Protein AF-A0A525JGF0-F1 (afdb_monomer_lite)

pLDDT: mean 72.44, std 10.43, range [45.59, 85.44]

Sequence (71 aa):
MSLMGELIDRLVRRRIKGRAATQIRMSPRSWDQIISEVGEQEGFIASDGRVRSFLDIPVILDEAAVGLDLR

Secondary structure (DSSP, 8-state):
--HHHHHHHHHHHHHHTT---S-EEE-HHHHHHHHHHH-TTSS---TTS--EEETTEEEEE-TT--S-EE-

Radius of gyration: 11.74 Å; chains: 1; bounding box: 33×27×25 Å

Structure (mmCIF, N/CA/C/O backbone):
data_AF-A0A525JGF0-F1
#
_entry.id   AF-A0A525JGF0-F1
#
loop_
_atom_site.group_PDB
_atom_site.id
_atom_site.type_symbol
_atom_site.label_atom_id
_atom_site.label_alt_id
_atom_site.label_comp_id
_atom_site.label_asym_id
_atom_site.label_entity_id
_atom_site.label_seq_id
_atom_site.pdbx_PDB_ins_code
_atom_site.Cartn_x
_atom_site.Cartn_y
_atom_site.Cartn_z
_atom_site.occupancy
_atom_site.B_iso_or_equiv
_atom_site.auth_seq_id
_atom_site.auth_comp_id
_atom_site.auth_asym_id
_atom_site.auth_atom_id
_atom_site.pdbx_PDB_model_num
ATOM 1 N N . MET A 1 1 ? -2.982 18.634 -0.348 1.00 58.62 1 MET A N 1
ATOM 2 C CA . MET A 1 1 ? -3.239 17.456 0.510 1.00 58.62 1 MET A CA 1
ATOM 3 C C . MET A 1 1 ? -2.202 16.403 0.123 1.00 58.62 1 MET A C 1
ATOM 5 O O . MET A 1 1 ? -1.907 16.341 -1.062 1.00 58.62 1 MET A O 1
ATOM 9 N N . SER A 1 2 ? -1.564 15.695 1.064 1.00 73.31 2 SER A N 1
ATOM 10 C CA . SER A 1 2 ? -0.518 14.692 0.743 1.00 73.31 2 SER A CA 1
ATOM 11 C C . SER A 1 2 ? -1.152 13.352 0.347 1.00 73.31 2 SER A C 1
ATOM 13 O O . SER A 1 2 ? -2.191 12.980 0.902 1.00 73.31 2 SER A O 1
ATOM 15 N N . LEU A 1 3 ? -0.527 12.638 -0.598 1.00 69.88 3 LEU A N 1
ATOM 16 C CA . LEU A 1 3 ? -0.976 11.338 -1.109 1.00 69.88 3 LEU A CA 1
ATOM 17 C C . LEU A 1 3 ? -1.054 10.290 0.015 1.00 69.88 3 LEU A C 1
ATOM 19 O O . LEU A 1 3 ? -1.998 9.500 0.077 1.00 69.88 3 LEU A O 1
ATOM 23 N N . MET A 1 4 ? -0.105 10.337 0.954 1.00 74.31 4 MET A N 1
ATOM 24 C CA . MET A 1 4 ? -0.084 9.502 2.157 1.00 74.31 4 MET A CA 1
ATOM 25 C C . MET A 1 4 ? -1.322 9.711 3.043 1.00 74.31 4 MET A C 1
ATOM 27 O O . MET A 1 4 ? -1.940 8.746 3.498 1.00 74.31 4 MET A O 1
ATOM 31 N N . GLY A 1 5 ? -1.736 10.966 3.244 1.00 71.38 5 GLY A N 1
ATOM 32 C CA . GLY A 1 5 ? -2.931 11.290 4.028 1.00 71.38 5 GLY A CA 1
ATOM 33 C C . GLY A 1 5 ? -4.208 10.696 3.425 1.00 71.38 5 GLY A C 1
ATOM 34 O O . GLY A 1 5 ? -5.053 10.178 4.153 1.00 71.38 5 GLY A O 1
ATOM 35 N N . GLU A 1 6 ? -4.324 10.700 2.096 1.00 81.12 6 GLU A N 1
ATOM 36 C CA . GLU A 1 6 ? -5.457 10.093 1.388 1.00 81.12 6 GLU A CA 1
ATOM 37 C C . GLU A 1 6 ? -5.441 8.559 1.442 1.00 81.12 6 GLU A C 1
ATOM 39 O O . GLU A 1 6 ? -6.500 7.932 1.555 1.00 81.12 6 GLU A O 1
ATOM 44 N N . LEU A 1 7 ? -4.254 7.943 1.392 1.00 78.94 7 LEU A N 1
ATOM 45 C CA . LEU A 1 7 ? -4.089 6.496 1.535 1.00 78.94 7 LEU A CA 1
ATOM 46 C C . LEU A 1 7 ? -4.511 6.028 2.932 1.00 78.94 7 LEU A C 1
ATOM 48 O O . LEU A 1 7 ? -5.341 5.122 3.046 1.00 78.94 7 LEU A O 1
ATOM 52 N N . ILE A 1 8 ? -3.989 6.668 3.985 1.00 77.81 8 ILE A N 1
ATOM 53 C CA . ILE A 1 8 ? -4.348 6.355 5.375 1.00 77.81 8 ILE A CA 1
ATOM 54 C C . ILE A 1 8 ? -5.850 6.561 5.584 1.00 77.81 8 ILE A C 1
ATOM 56 O O . ILE A 1 8 ? -6.521 5.668 6.099 1.00 77.81 8 ILE A O 1
ATOM 60 N N . ASP A 1 9 ? -6.405 7.693 5.143 1.00 82.12 9 ASP A N 1
ATOM 61 C CA . ASP A 1 9 ? -7.832 7.991 5.292 1.00 82.12 9 ASP A CA 1
ATOM 62 C C . ASP A 1 9 ? -8.711 6.943 4.588 1.00 82.12 9 ASP A C 1
ATOM 64 O O . ASP A 1 9 ? -9.687 6.461 5.167 1.00 82.12 9 ASP A O 1
ATOM 68 N N . ARG A 1 10 ? -8.340 6.487 3.383 1.00 78.88 10 ARG A N 1
ATOM 69 C CA . ARG A 1 10 ? -9.048 5.386 2.703 1.00 78.88 10 ARG A CA 1
ATOM 70 C C . ARG A 1 10 ? -8.938 4.060 3.451 1.00 78.88 10 ARG A C 1
ATOM 72 O O . ARG A 1 10 ? -9.948 3.359 3.563 1.00 78.88 10 ARG A O 1
ATOM 79 N N . LEU A 1 11 ? -7.755 3.706 3.957 1.00 80.12 11 LEU A N 1
ATOM 80 C CA . LEU A 1 11 ? -7.529 2.463 4.705 1.00 80.12 11 LEU A CA 1
ATOM 81 C C . LEU A 1 11 ? -8.315 2.449 6.023 1.00 80.12 11 LEU A C 1
ATOM 83 O O . LEU A 1 11 ? -9.031 1.486 6.315 1.00 80.12 11 LEU A O 1
ATOM 87 N N . VAL A 1 12 ? -8.259 3.544 6.780 1.00 79.25 12 VAL A N 1
ATOM 88 C CA . VAL A 1 12 ? -8.985 3.714 8.045 1.00 79.25 12 VAL A CA 1
ATOM 89 C C . VAL A 1 12 ? -10.495 3.733 7.803 1.00 79.25 12 VAL A C 1
ATOM 91 O O . VAL A 1 12 ? -11.222 2.980 8.456 1.00 79.25 12 VAL A O 1
ATOM 94 N N . ARG A 1 13 ? -10.992 4.491 6.810 1.00 80.25 13 ARG A N 1
ATOM 95 C CA . ARG A 1 13 ? -12.428 4.500 6.460 1.00 80.25 13 ARG A CA 1
ATOM 96 C C . ARG A 1 13 ? -12.949 3.122 6.076 1.00 80.25 13 ARG A C 1
ATOM 98 O O . ARG A 1 13 ? -14.090 2.798 6.403 1.00 80.25 13 ARG A O 1
ATOM 105 N N . ARG A 1 14 ? -12.153 2.307 5.378 1.00 76.75 14 ARG A N 1
ATOM 106 C CA . ARG A 1 14 ? -12.526 0.925 5.035 1.00 76.75 14 ARG A CA 1
ATOM 107 C C . ARG A 1 14 ? -12.580 0.015 6.263 1.00 76.75 14 ARG A C 1
ATOM 109 O O . ARG A 1 14 ? -13.538 -0.747 6.403 1.00 76.75 14 ARG A O 1
ATOM 116 N N . ARG A 1 15 ? -11.614 0.140 7.178 1.00 73.81 15 ARG A N 1
ATOM 117 C CA . ARG A 1 15 ? -11.571 -0.629 8.431 1.00 73.81 15 ARG A CA 1
ATOM 118 C C . ARG A 1 15 ? -12.770 -0.324 9.337 1.00 73.81 15 ARG A C 1
ATOM 120 O O . ARG A 1 15 ? -13.391 -1.260 9.828 1.00 73.81 15 ARG A O 1
ATOM 127 N N . ILE A 1 16 ? -13.172 0.945 9.467 1.00 75.62 16 ILE A N 1
ATOM 128 C CA . ILE A 1 16 ? -14.364 1.349 10.246 1.00 75.62 16 ILE A CA 1
ATOM 129 C C . ILE A 1 16 ? -15.650 0.722 9.679 1.00 75.62 16 ILE A C 1
ATOM 131 O O . ILE A 1 16 ? -16.552 0.357 10.427 1.00 75.62 16 ILE A O 1
ATOM 135 N N . LYS A 1 17 ? -15.727 0.535 8.357 1.00 80.56 17 LYS A N 1
ATOM 136 C CA . LYS A 1 17 ? -16.873 -0.095 7.677 1.00 80.56 17 LYS A CA 1
ATOM 137 C C . LYS A 1 17 ? -16.844 -1.633 7.702 1.00 80.56 17 LYS A C 1
ATOM 139 O O . LYS A 1 17 ? -17.624 -2.257 6.987 1.00 80.56 17 LYS A O 1
ATOM 144 N N . GLY A 1 18 ? -15.937 -2.247 8.468 1.00 76.06 18 GLY A N 1
ATOM 145 C CA . GLY A 1 18 ? -15.824 -3.704 8.596 1.00 76.06 18 GLY A CA 1
ATOM 146 C C . GLY A 1 18 ? -15.226 -4.415 7.376 1.00 76.06 18 GLY A C 1
ATOM 147 O O . GLY A 1 18 ? -15.367 -5.627 7.252 1.00 76.06 18 GLY A O 1
ATOM 148 N N . ARG A 1 19 ? -14.566 -3.690 6.460 1.00 78.44 19 ARG A N 1
ATOM 149 C CA . ARG A 1 19 ? -13.887 -4.255 5.279 1.00 78.44 19 ARG A CA 1
ATOM 150 C C . ARG A 1 19 ? -12.412 -3.885 5.307 1.00 78.44 19 ARG A C 1
ATOM 152 O O . ARG A 1 19 ? -11.972 -3.014 4.557 1.00 78.44 19 ARG A O 1
ATOM 159 N N . ALA A 1 20 ? -11.666 -4.494 6.226 1.00 75.69 20 ALA A N 1
ATOM 160 C CA . ALA A 1 20 ? -10.221 -4.317 6.269 1.00 75.69 20 ALA A CA 1
ATOM 161 C C . ALA A 1 20 ? -9.614 -4.759 4.930 1.00 75.69 20 ALA A C 1
ATOM 163 O O . ALA A 1 20 ? -9.932 -5.842 4.444 1.00 75.69 20 ALA A O 1
ATOM 164 N N . ALA A 1 21 ? -8.773 -3.909 4.333 1.00 76.62 21 ALA A N 1
ATOM 165 C CA . ALA A 1 21 ? -7.994 -4.323 3.176 1.00 76.62 21 ALA A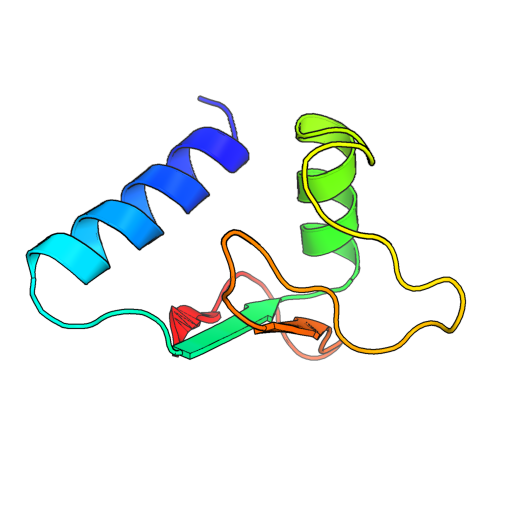 CA 1
ATOM 166 C C . ALA A 1 21 ? -7.028 -5.425 3.620 1.00 76.62 21 ALA A C 1
ATOM 168 O O . ALA A 1 21 ? -6.329 -5.287 4.624 1.00 76.62 21 ALA A O 1
ATOM 169 N N . THR A 1 22 ? -7.042 -6.519 2.877 1.00 79.50 22 THR A N 1
ATOM 170 C CA . THR A 1 22 ? -6.161 -7.674 3.067 1.00 79.50 22 THR A CA 1
ATOM 171 C C . THR A 1 22 ? -4.953 -7.598 2.150 1.00 79.50 22 THR A C 1
ATOM 173 O O . THR A 1 22 ? -3.947 -8.249 2.407 1.00 79.50 22 THR A O 1
ATOM 176 N N . GLN A 1 23 ? -5.042 -6.787 1.094 1.00 81.62 23 GLN A N 1
ATOM 177 C CA . GLN A 1 23 ? -3.965 -6.548 0.153 1.00 81.62 23 GLN A CA 1
ATOM 178 C C . GLN A 1 23 ? -4.097 -5.168 -0.491 1.00 81.62 23 GLN A C 1
ATOM 180 O O . GLN A 1 23 ? -5.194 -4.688 -0.788 1.00 81.62 23 GLN A O 1
ATOM 185 N N . ILE A 1 24 ? -2.951 -4.556 -0.766 1.00 81.69 24 ILE A N 1
ATOM 186 C CA . ILE A 1 24 ? -2.844 -3.348 -1.577 1.00 81.69 24 ILE A CA 1
ATOM 187 C C . ILE A 1 24 ? -2.145 -3.722 -2.883 1.00 81.69 24 ILE A C 1
ATOM 189 O O . ILE A 1 24 ? -1.105 -4.373 -2.859 1.00 81.69 24 ILE A O 1
ATOM 193 N N . ARG A 1 25 ? -2.699 -3.318 -4.026 1.00 83.81 25 ARG A N 1
ATOM 194 C CA . ARG A 1 25 ? -2.025 -3.393 -5.327 1.00 83.81 25 ARG A CA 1
ATOM 195 C C . ARG A 1 25 ? -1.764 -1.998 -5.846 1.00 83.81 25 ARG A C 1
ATOM 197 O O . ARG A 1 25 ? -2.655 -1.150 -5.813 1.00 83.81 25 ARG A O 1
ATOM 204 N N . MET A 1 26 ? -0.555 -1.763 -6.329 1.00 83.94 26 MET A N 1
ATOM 205 C CA . MET A 1 26 ? -0.201 -0.487 -6.936 1.00 83.94 26 MET A CA 1
ATOM 206 C C . MET A 1 26 ? 0.979 -0.620 -7.890 1.00 83.94 26 MET A C 1
ATOM 208 O O . MET A 1 26 ? 1.716 -1.604 -7.839 1.00 83.94 26 MET A O 1
ATOM 212 N N . SER A 1 27 ? 1.172 0.393 -8.734 1.00 85.44 27 SER A N 1
ATOM 213 C CA . SER A 1 27 ? 2.374 0.475 -9.564 1.00 85.44 27 SER A CA 1
ATOM 214 C C . SER A 1 27 ? 3.632 0.673 -8.709 1.00 85.44 27 SER A C 1
ATOM 216 O O . SER A 1 27 ? 3.556 1.327 -7.661 1.00 85.44 27 SER A O 1
ATOM 218 N N . PRO A 1 28 ? 4.807 0.225 -9.188 1.00 82.62 28 PRO A N 1
ATOM 219 C CA . PRO A 1 28 ? 6.091 0.591 -8.589 1.00 82.62 28 PRO A CA 1
ATOM 220 C C . PRO A 1 28 ? 6.260 2.110 -8.434 1.00 82.62 28 PRO A C 1
ATOM 222 O O . PRO A 1 28 ? 6.693 2.585 -7.394 1.00 82.62 28 PRO A O 1
ATOM 225 N N . ARG A 1 29 ? 5.798 2.902 -9.411 1.00 83.75 29 ARG A N 1
ATOM 226 C CA . ARG A 1 29 ? 5.857 4.371 -9.353 1.00 83.75 29 ARG A CA 1
ATOM 227 C C . ARG A 1 29 ? 5.041 4.961 -8.197 1.00 83.75 29 ARG A C 1
ATOM 229 O O . ARG A 1 29 ? 5.475 5.920 -7.565 1.00 83.75 29 ARG A O 1
ATOM 236 N N . SER A 1 30 ? 3.843 4.434 -7.948 1.00 81.38 30 SER A N 1
ATOM 237 C CA . SER A 1 30 ? 3.003 4.859 -6.820 1.00 81.38 30 SER A CA 1
ATOM 238 C C . SER A 1 30 ? 3.643 4.474 -5.489 1.00 81.38 30 SER A C 1
ATOM 240 O O . SER A 1 30 ? 3.593 5.252 -4.542 1.00 81.38 30 SER A O 1
ATOM 242 N N . TRP A 1 31 ? 4.273 3.300 -5.440 1.00 79.25 31 TRP A N 1
ATOM 243 C CA . TRP A 1 31 ? 5.033 2.848 -4.282 1.00 79.25 31 TRP A CA 1
ATOM 244 C C . TRP A 1 31 ? 6.225 3.762 -3.985 1.00 79.25 31 TRP A C 1
ATOM 246 O O . TRP A 1 31 ? 6.377 4.195 -2.846 1.00 79.25 31 TRP A O 1
ATOM 256 N N . ASP A 1 32 ? 7.005 4.131 -5.001 1.00 79.56 32 ASP A N 1
ATOM 257 C CA . ASP A 1 32 ? 8.146 5.040 -4.853 1.00 79.56 32 ASP A CA 1
ATOM 258 C C . ASP A 1 32 ? 7.715 6.425 -4.357 1.00 79.56 32 ASP A C 1
ATOM 260 O O . ASP A 1 32 ? 8.374 7.007 -3.497 1.00 79.56 32 ASP A O 1
ATOM 264 N N . GLN A 1 33 ? 6.577 6.943 -4.836 1.00 78.81 33 GLN A N 1
ATOM 265 C CA . GLN A 1 33 ? 6.008 8.195 -4.323 1.00 78.81 33 GLN A CA 1
ATOM 266 C C . GLN A 1 33 ? 5.611 8.086 -2.849 1.00 78.81 33 GLN A C 1
ATOM 268 O O . GLN A 1 33 ? 5.947 8.968 -2.063 1.00 78.81 33 G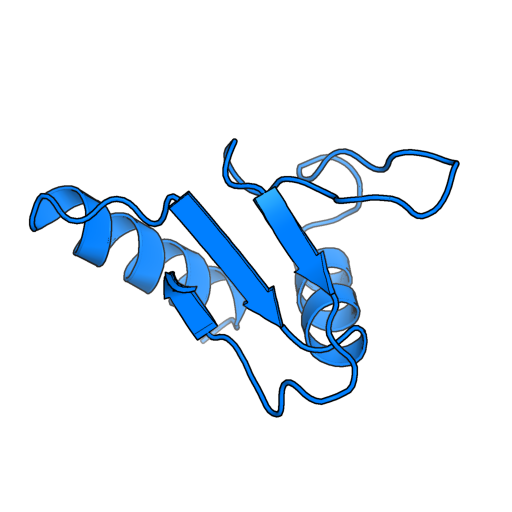LN A O 1
ATOM 273 N N . ILE A 1 34 ? 4.937 7.000 -2.461 1.00 76.12 34 ILE A N 1
ATOM 274 C CA . ILE A 1 34 ? 4.528 6.780 -1.070 1.00 76.12 34 ILE A CA 1
ATOM 275 C C . ILE A 1 34 ? 5.761 6.636 -0.171 1.00 76.12 34 ILE A C 1
ATOM 277 O O . ILE A 1 34 ? 5.848 7.310 0.848 1.00 76.12 34 ILE A O 1
ATOM 281 N N . ILE A 1 35 ? 6.750 5.827 -0.552 1.00 71.56 35 ILE A N 1
ATOM 282 C CA . ILE A 1 35 ? 7.978 5.651 0.237 1.00 71.56 35 ILE A CA 1
ATOM 283 C C . ILE A 1 35 ? 8.787 6.946 0.323 1.00 71.56 35 ILE A C 1
ATOM 285 O O . ILE A 1 35 ? 9.316 7.256 1.388 1.00 71.56 35 ILE A O 1
ATOM 289 N N . SER A 1 36 ? 8.837 7.739 -0.749 1.00 75.44 36 SER A N 1
ATOM 290 C CA . SER A 1 36 ? 9.485 9.052 -0.723 1.00 75.44 36 SER A CA 1
ATOM 291 C C . SER A 1 36 ? 8.802 10.038 0.232 1.00 75.44 36 SER A C 1
ATOM 293 O O . SER A 1 36 ? 9.475 10.934 0.735 1.00 75.44 36 SER A O 1
ATOM 295 N N . GLU A 1 37 ? 7.493 9.911 0.467 1.00 76.06 37 GLU A N 1
ATOM 296 C CA . GLU A 1 37 ? 6.751 10.757 1.415 1.00 76.06 37 GLU A CA 1
ATOM 297 C C . GLU A 1 37 ? 6.862 10.261 2.865 1.00 76.06 37 GLU A C 1
ATOM 299 O O . GLU A 1 37 ? 6.846 11.065 3.794 1.00 76.06 37 GLU A O 1
ATOM 304 N N . VAL A 1 38 ? 6.959 8.946 3.064 1.00 67.56 38 VAL A N 1
ATOM 305 C CA . VAL A 1 38 ? 6.864 8.292 4.381 1.00 67.56 38 VAL A CA 1
ATOM 306 C C . VAL A 1 38 ? 8.239 8.031 5.004 1.00 67.56 38 VAL A C 1
ATOM 308 O O . VAL A 1 38 ? 8.368 7.928 6.222 1.00 67.56 38 VAL A O 1
ATOM 311 N N . GLY A 1 39 ? 9.282 7.973 4.176 1.00 61.19 39 GLY A N 1
ATOM 312 C CA . GLY A 1 39 ? 10.617 7.558 4.582 1.00 61.19 39 GLY A CA 1
ATOM 3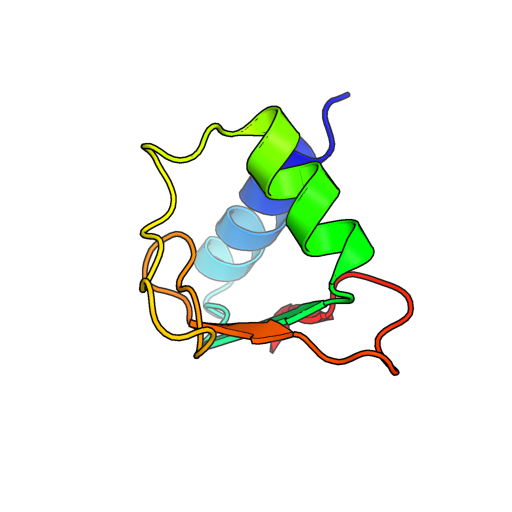13 C C . GLY A 1 39 ? 10.718 6.040 4.747 1.00 61.19 39 GLY A C 1
ATOM 314 O O . GLY A 1 39 ? 9.753 5.347 5.066 1.00 61.19 39 GLY A O 1
ATOM 315 N N . GLU A 1 40 ? 11.919 5.500 4.548 1.00 59.38 40 GLU A N 1
ATOM 316 C CA . GLU A 1 40 ? 12.183 4.054 4.624 1.00 59.38 40 GLU A CA 1
ATOM 317 C C . GLU A 1 40 ? 11.950 3.444 6.025 1.00 59.38 40 GLU A C 1
ATOM 319 O O . GLU A 1 40 ? 11.932 2.224 6.167 1.00 59.38 40 GLU A O 1
ATOM 324 N N . GLN A 1 41 ? 11.771 4.272 7.064 1.00 53.19 41 GLN A N 1
ATOM 325 C CA . GLN A 1 41 ? 11.700 3.839 8.466 1.00 53.19 41 GLN A CA 1
ATOM 326 C C . GLN A 1 41 ? 10.313 3.362 8.927 1.00 53.19 41 GLN A C 1
ATOM 328 O O . GLN A 1 41 ? 10.238 2.571 9.861 1.00 53.19 41 GLN A O 1
ATOM 333 N N . GLU A 1 42 ? 9.227 3.790 8.278 1.00 54.88 42 GLU A N 1
ATOM 334 C CA . GLU A 1 42 ? 7.846 3.458 8.688 1.00 54.88 42 GLU A CA 1
ATOM 335 C C . GLU A 1 42 ? 7.216 2.345 7.817 1.00 54.88 42 GLU A C 1
ATOM 337 O O . GLU A 1 42 ? 6.096 1.897 8.064 1.00 54.88 42 GLU A O 1
ATOM 342 N N . GLY A 1 43 ? 7.946 1.846 6.809 1.00 53.34 43 GLY A N 1
ATOM 343 C CA . GLY A 1 43 ? 7.518 0.766 5.916 1.00 53.34 43 GLY A CA 1
ATOM 344 C C . GLY A 1 43 ? 8.673 -0.175 5.579 1.00 53.34 43 GLY A C 1
ATOM 345 O O . GLY A 1 43 ? 9.489 0.129 4.712 1.00 53.34 43 GLY A O 1
ATOM 346 N N . PHE A 1 44 ? 8.725 -1.317 6.273 1.00 57.09 44 PHE A N 1
ATOM 347 C CA . PHE A 1 44 ? 9.807 -2.305 6.217 1.00 57.09 44 PHE A CA 1
ATOM 348 C C . PHE A 1 44 ? 10.245 -2.655 4.787 1.00 57.09 44 PHE A C 1
ATOM 350 O O . PHE A 1 44 ? 9.474 -3.137 3.951 1.00 57.09 44 PHE A O 1
ATOM 357 N N . ILE A 1 45 ? 11.536 -2.450 4.539 1.00 51.34 45 ILE A N 1
ATOM 358 C CA . ILE A 1 45 ? 12.228 -2.814 3.309 1.00 51.34 45 ILE A CA 1
ATOM 359 C C . ILE A 1 45 ? 12.834 -4.205 3.479 1.00 51.34 45 ILE A C 1
ATOM 361 O O . ILE A 1 45 ? 13.832 -4.365 4.177 1.00 51.34 45 ILE A O 1
ATOM 365 N N . ALA A 1 46 ? 12.272 -5.209 2.805 1.00 51.03 46 ALA A N 1
ATOM 366 C CA . ALA A 1 46 ? 13.007 -6.442 2.552 1.00 51.03 46 ALA A CA 1
ATOM 367 C C . ALA A 1 46 ? 14.066 -6.170 1.471 1.00 51.03 46 ALA A C 1
ATOM 369 O O . ALA A 1 46 ? 13.765 -5.627 0.403 1.00 51.03 46 ALA A O 1
ATOM 370 N N . SER A 1 47 ? 15.318 -6.518 1.768 1.00 45.59 47 SER A N 1
ATOM 371 C CA . SER A 1 47 ? 16.493 -6.278 0.918 1.00 45.59 47 SER A CA 1
ATOM 372 C C . SER A 1 47 ? 16.521 -7.122 -0.369 1.00 45.59 47 SER A C 1
ATOM 374 O O . SER A 1 47 ? 17.480 -7.038 -1.128 1.00 45.59 47 SER A O 1
ATOM 376 N N . ASP A 1 48 ? 15.497 -7.943 -0.615 1.00 49.50 48 ASP A N 1
ATOM 377 C CA . ASP A 1 48 ? 15.456 -8.986 -1.647 1.00 49.50 48 ASP A CA 1
ATOM 378 C C . ASP A 1 48 ? 14.415 -8.742 -2.760 1.00 49.50 48 ASP A C 1
ATOM 380 O O . ASP A 1 48 ? 14.263 -9.565 -3.664 1.00 49.50 48 ASP A O 1
ATOM 384 N N . GLY A 1 49 ? 13.698 -7.614 -2.717 1.00 48.62 49 GLY A N 1
ATOM 385 C CA . GLY A 1 49 ? 12.751 -7.225 -3.764 1.00 48.62 49 GLY A CA 1
ATOM 386 C C . GLY A 1 49 ? 11.397 -7.945 -3.726 1.00 48.62 49 GLY A C 1
ATOM 387 O O . GLY A 1 49 ? 10.678 -7.904 -4.725 1.00 48.62 49 GLY A O 1
A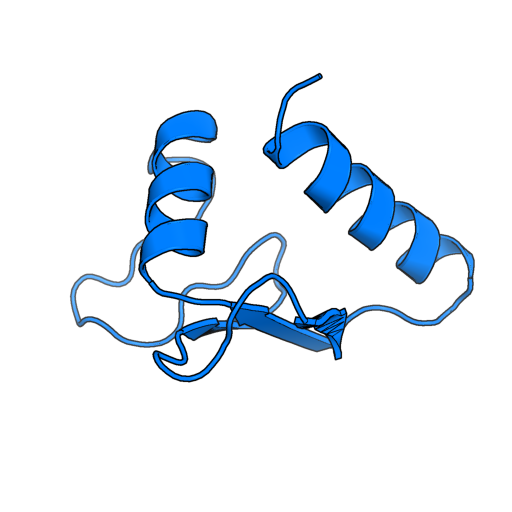TOM 388 N N . ARG A 1 50 ? 11.006 -8.585 -2.611 1.00 52.91 50 ARG A N 1
ATOM 389 C CA . ARG A 1 50 ? 9.681 -9.223 -2.478 1.00 52.91 50 ARG A CA 1
ATOM 390 C C . ARG A 1 50 ? 8.817 -8.602 -1.376 1.00 52.91 50 ARG A C 1
ATOM 392 O O . ARG A 1 50 ? 9.285 -8.323 -0.285 1.00 52.91 50 ARG A O 1
ATOM 399 N N . VAL A 1 51 ? 7.544 -8.389 -1.742 1.00 53.22 51 VAL A N 1
ATOM 400 C CA . VAL A 1 51 ? 6.361 -7.965 -0.958 1.00 53.22 51 VAL A CA 1
ATOM 401 C C . VAL A 1 51 ? 6.669 -7.127 0.286 1.00 53.22 51 VAL A C 1
ATOM 403 O O . VAL A 1 51 ? 6.935 -7.650 1.364 1.00 53.22 51 VAL A O 1
ATOM 406 N N . ARG A 1 52 ? 6.525 -5.806 0.153 1.00 68.50 52 ARG A N 1
ATOM 407 C CA . ARG A 1 52 ? 6.574 -4.882 1.289 1.00 68.50 52 ARG A CA 1
ATOM 408 C C . ARG A 1 52 ? 5.174 -4.735 1.874 1.00 68.50 52 ARG A C 1
ATOM 410 O O . ARG A 1 52 ? 4.214 -4.564 1.135 1.00 68.50 52 ARG A O 1
ATOM 417 N N . SER A 1 53 ? 5.020 -4.859 3.184 1.00 67.00 53 SER A N 1
ATOM 418 C CA . SER A 1 53 ? 3.750 -4.607 3.869 1.00 67.00 53 SER A CA 1
ATOM 419 C C . SER A 1 53 ? 3.667 -3.151 4.324 1.00 67.00 53 SER A C 1
ATOM 421 O O . SER A 1 53 ? 4.662 -2.584 4.763 1.00 67.00 53 SER A O 1
ATOM 423 N N . PHE A 1 54 ? 2.479 -2.559 4.272 1.00 74.56 54 PHE A N 1
ATOM 424 C CA . PHE A 1 54 ? 2.182 -1.232 4.803 1.00 74.56 54 PHE A CA 1
ATOM 425 C C . PHE A 1 54 ? 1.100 -1.361 5.877 1.00 74.56 54 PHE A C 1
ATOM 427 O O . PHE A 1 54 ? 0.004 -1.834 5.576 1.00 74.56 54 PHE A O 1
ATOM 434 N N . LEU A 1 55 ? 1.399 -0.971 7.124 1.00 72.69 55 LEU A N 1
ATOM 435 C CA . LEU A 1 55 ? 0.496 -1.152 8.277 1.00 72.69 55 LEU A CA 1
ATOM 436 C C . LEU A 1 55 ? -0.008 -2.606 8.420 1.00 72.69 55 LEU A C 1
ATOM 438 O O . LEU A 1 55 ? -1.211 -2.839 8.558 1.00 72.69 55 LEU A O 1
ATOM 442 N N . ASP A 1 56 ? 0.908 -3.572 8.302 1.00 73.50 56 ASP A N 1
ATOM 443 C CA . ASP A 1 56 ? 0.643 -5.022 8.287 1.00 73.50 56 ASP A CA 1
ATOM 444 C C . ASP A 1 56 ? -0.194 -5.532 7.096 1.00 73.50 56 ASP A C 1
ATOM 446 O O . ASP A 1 56 ? -0.582 -6.699 7.057 1.00 73.50 56 ASP A O 1
ATOM 450 N N . ILE A 1 57 ? -0.457 -4.691 6.088 1.00 77.62 57 ILE A N 1
ATOM 451 C CA . ILE A 1 57 ? -1.180 -5.080 4.872 1.00 77.62 57 ILE A CA 1
ATOM 452 C C . ILE A 1 57 ? -0.167 -5.337 3.751 1.00 77.62 57 ILE A C 1
ATOM 454 O O . ILE A 1 57 ? 0.581 -4.425 3.397 1.00 77.62 57 ILE A O 1
ATOM 458 N N . PRO A 1 58 ? -0.122 -6.534 3.146 1.00 78.31 58 PRO A N 1
ATOM 459 C CA . PRO A 1 58 ? 0.809 -6.826 2.063 1.00 78.31 58 PRO A CA 1
ATOM 460 C C . PRO A 1 58 ? 0.552 -5.931 0.844 1.00 78.31 58 PRO A C 1
ATOM 462 O O . PRO A 1 58 ? -0.580 -5.834 0.355 1.00 78.31 58 PRO A O 1
ATOM 465 N N . VAL A 1 59 ? 1.619 -5.320 0.326 1.00 79.88 59 VAL A N 1
ATOM 466 C CA . VAL A 1 59 ? 1.608 -4.546 -0.916 1.00 79.88 59 VAL A CA 1
ATOM 467 C C . VAL A 1 59 ? 2.200 -5.385 -2.040 1.00 79.88 59 VAL A C 1
ATOM 469 O O . VAL A 1 59 ? 3.346 -5.833 -1.985 1.00 79.88 59 VAL A O 1
ATOM 472 N N . ILE A 1 60 ? 1.400 -5.596 -3.080 1.00 82.00 60 ILE A N 1
ATOM 473 C CA . ILE A 1 60 ? 1.828 -6.197 -4.336 1.00 82.00 60 ILE A CA 1
ATOM 474 C C . ILE A 1 60 ? 2.097 -5.078 -5.332 1.00 82.00 60 ILE A C 1
ATOM 476 O O . ILE A 1 60 ? 1.202 -4.300 -5.672 1.00 82.00 60 ILE A O 1
ATOM 480 N N . LEU A 1 61 ? 3.336 -5.037 -5.812 1.00 81.25 61 LEU A N 1
ATOM 481 C CA . LEU A 1 61 ? 3.718 -4.183 -6.923 1.00 81.25 61 LEU A CA 1
ATOM 482 C C .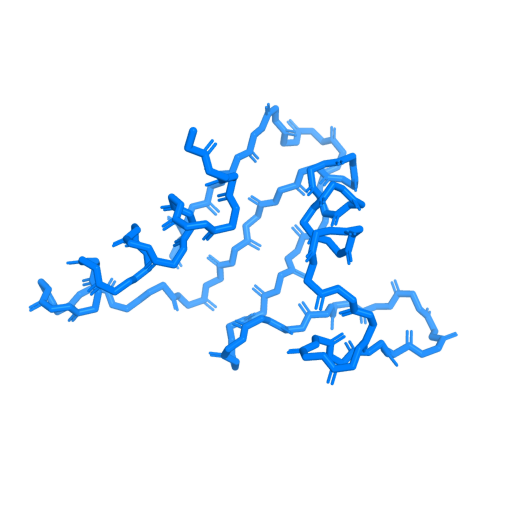 LEU A 1 61 ? 3.336 -4.881 -8.224 1.00 81.25 61 LEU A C 1
ATOM 484 O O . LEU A 1 61 ? 3.753 -6.010 -8.477 1.00 81.25 61 LEU A O 1
ATOM 488 N N . ASP A 1 62 ? 2.506 -4.215 -9.013 1.00 83.56 62 ASP A N 1
ATOM 489 C CA . ASP A 1 62 ? 1.999 -4.709 -10.287 1.00 83.56 62 ASP A CA 1
ATOM 490 C C . ASP A 1 62 ? 2.200 -3.610 -11.329 1.00 83.56 62 ASP A C 1
ATOM 492 O O . ASP A 1 62 ? 1.617 -2.531 -11.218 1.00 83.56 62 ASP A O 1
ATOM 496 N N . GLU A 1 63 ? 3.045 -3.856 -12.333 1.00 81.06 63 GLU A N 1
ATOM 497 C CA . GLU A 1 63 ? 3.304 -2.874 -13.393 1.00 81.06 63 GLU A CA 1
ATOM 498 C C . GLU A 1 63 ? 2.054 -2.557 -14.224 1.00 81.06 63 GLU A C 1
ATOM 500 O O . GLU A 1 63 ? 1.961 -1.473 -14.798 1.00 81.06 63 GLU A O 1
ATOM 505 N N . ALA A 1 64 ? 1.062 -3.454 -14.246 1.00 81.19 64 ALA A N 1
ATOM 506 C CA . ALA A 1 64 ? -0.211 -3.210 -14.912 1.00 81.19 64 ALA A CA 1
ATOM 507 C C . ALA A 1 64 ? -1.178 -2.351 -14.073 1.00 81.19 64 ALA A C 1
ATOM 509 O O . ALA A 1 64 ? -2.202 -1.894 -14.589 1.00 81.19 64 ALA A O 1
ATOM 510 N N . ALA A 1 65 ? -0.896 -2.112 -12.786 1.00 77.75 65 ALA A N 1
ATOM 511 C CA . ALA A 1 65 ? -1.751 -1.285 -11.944 1.00 77.75 65 ALA A CA 1
ATOM 512 C C . ALA A 1 65 ? -1.572 0.201 -12.288 1.00 77.75 65 ALA A C 1
ATOM 514 O O . ALA A 1 65 ? -0.524 0.785 -12.056 1.00 77.75 65 ALA A O 1
ATOM 515 N N . VAL A 1 66 ? -2.620 0.861 -12.782 1.00 69.25 66 VAL A N 1
ATOM 516 C CA . VAL A 1 66 ? -2.585 2.300 -13.138 1.00 69.25 66 VAL A CA 1
ATOM 517 C C . VAL A 1 66 ? -2.770 3.214 -11.907 1.00 69.25 66 VAL A C 1
ATOM 519 O O . VAL A 1 66 ? -2.726 4.438 -12.001 1.00 69.25 66 VAL A O 1
ATOM 522 N N . GLY A 1 67 ? -2.953 2.641 -10.716 1.00 68.56 67 GLY A N 1
ATOM 523 C CA . GLY A 1 67 ? -3.166 3.388 -9.479 1.00 68.56 67 GLY A CA 1
ATOM 524 C C . GLY A 1 67 ? -3.226 2.484 -8.253 1.00 68.56 67 GLY A C 1
ATOM 525 O O . GLY A 1 67 ? -2.699 1.376 -8.266 1.00 68.56 67 GLY A O 1
ATOM 526 N N . LEU A 1 68 ? -3.870 2.968 -7.192 1.00 71.62 68 LEU A N 1
ATOM 527 C CA . LEU A 1 68 ? -4.047 2.252 -5.929 1.00 71.62 68 LEU A CA 1
ATOM 528 C C . LEU A 1 68 ? -5.344 1.426 -5.941 1.00 71.62 68 LEU A C 1
ATOM 530 O O . LEU A 1 68 ? -6.436 1.996 -5.898 1.00 71.62 68 LEU A O 1
ATOM 534 N N . ASP A 1 69 ? -5.219 0.100 -5.919 1.00 75.81 69 ASP A N 1
ATOM 535 C CA . ASP A 1 69 ? -6.324 -0.847 -5.740 1.00 75.81 69 ASP A CA 1
ATOM 536 C C . ASP A 1 69 ? -6.249 -1.478 -4.341 1.00 75.81 69 ASP A C 1
ATOM 538 O O . ASP A 1 69 ? -5.216 -2.003 -3.924 1.00 75.81 69 ASP A O 1
ATOM 542 N N . LEU A 1 70 ? -7.349 -1.404 -3.590 1.00 71.69 70 LEU A N 1
ATOM 543 C CA . LEU A 1 70 ? -7.461 -1.983 -2.250 1.00 71.69 70 LEU A CA 1
ATOM 544 C C . LEU A 1 70 ? -8.369 -3.215 -2.327 1.00 71.69 70 LEU A C 1
ATOM 546 O O . LEU A 1 70 ? -9.556 -3.067 -2.654 1.00 71.69 70 LEU A O 1
ATOM 550 N N . ARG A 1 71 ? -7.850 -4.394 -1.970 1.00 68.81 71 ARG A N 1
ATOM 551 C CA . ARG A 1 71 ? -8.601 -5.660 -1.936 1.00 68.81 71 AR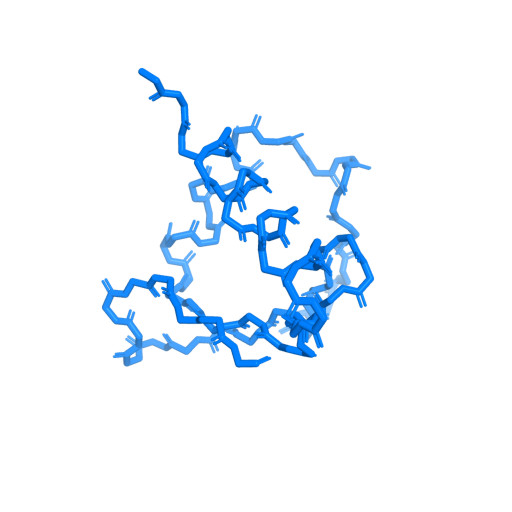G A CA 1
ATOM 552 C C . ARG A 1 71 ? -8.845 -6.133 -0.513 1.00 68.81 71 ARG A C 1
ATOM 554 O O . ARG A 1 71 ? -7.876 -6.289 0.265 1.00 68.81 71 ARG A O 1
#

Foldseek 3Di:
DQPLVVVVVVQVVCVVVVRHFQEKEAAPVQVVSNCVVVPCVQWPDDPPPDWTAHPNHTYDHDNPHPGIDTD